Protein AF-A0A967T8I1-F1 (afdb_monomer_lite)

Sequence (72 aa):
DYPAAQQKIMAANWPWQAFRGEMAARTSGESPPVKAGLELLGRHGGPCRLPSRALTADERTKLSEVLAAIGV

Secondary structure (DSSP, 8-state):
-HHHHHHHHHHHHHHHHHHHHHHHHHHTSSHHHHHHHHHHTTS------TTS-PPPHHHHHHHHHHHHHTT-

Structure (mmCIF, N/CA/C/O backbone):
data_AF-A0A967T8I1-F1
#
_entry.id   AF-A0A967T8I1-F1
#
loop_
_atom_site.group_PDB
_atom_site.id
_atom_site.type_symbol
_atom_site.label_atom_id
_atom_site.label_alt_id
_atom_site.label_comp_id
_atom_site.label_asym_id
_atom_site.label_entity_id
_atom_site.label_seq_id
_atom_site.pdbx_PDB_ins_code
_atom_site.Cartn_x
_atom_site.Cartn_y
_atom_site.Cartn_z
_atom_site.occupancy
_atom_site.B_iso_or_equiv
_atom_site.auth_seq_id
_atom_site.auth_comp_id
_atom_site.auth_asym_id
_atom_site.auth_atom_id
_atom_site.pdbx_PDB_model_num
ATOM 1 N N . ASP A 1 1 ? -18.414 16.700 12.354 1.00 84.94 1 ASP A N 1
ATOM 2 C CA . ASP A 1 1 ? -17.406 16.766 13.424 1.00 84.94 1 ASP A CA 1
ATOM 3 C C . ASP A 1 1 ? -16.020 16.795 12.785 1.00 84.94 1 ASP A C 1
ATOM 5 O O . ASP A 1 1 ? -15.570 15.785 12.251 1.00 84.94 1 ASP A O 1
ATOM 9 N N . TYR A 1 2 ? -15.417 17.982 12.714 1.00 90.69 2 TYR A N 1
ATOM 10 C CA . TYR A 1 2 ? -14.135 18.194 12.036 1.00 90.69 2 TYR A CA 1
ATOM 11 C C . TYR A 1 2 ? -12.949 17.559 12.799 1.00 90.69 2 TYR A C 1
ATOM 13 O O . TYR A 1 2 ? -12.186 16.826 12.168 1.00 90.69 2 TYR A O 1
ATOM 21 N N . PRO A 1 3 ? -12.825 17.711 14.137 1.00 94.62 3 PRO A N 1
ATOM 22 C CA . PRO A 1 3 ? -11.819 16.995 14.928 1.00 94.62 3 PRO A CA 1
ATOM 23 C C . PRO A 1 3 ? -11.853 15.470 14.767 1.00 94.62 3 PRO A C 1
ATOM 25 O O . PRO A 1 3 ? -10.809 14.849 14.551 1.00 94.62 3 PRO A O 1
ATOM 28 N N . ALA A 1 4 ? -13.040 14.856 14.805 1.00 92.94 4 ALA A N 1
ATOM 29 C CA . ALA A 1 4 ? -13.160 13.408 14.632 1.00 92.94 4 ALA A CA 1
ATOM 30 C C . ALA A 1 4 ? -12.722 12.950 13.228 1.00 92.94 4 ALA A C 1
ATOM 32 O O . ALA A 1 4 ? -12.099 11.899 13.075 1.00 92.94 4 ALA A O 1
ATOM 33 N N . ALA A 1 5 ? -13.014 13.740 12.189 1.00 90.50 5 ALA A N 1
ATOM 34 C CA . ALA A 1 5 ? -12.551 13.458 10.831 1.00 90.50 5 ALA A CA 1
ATOM 35 C C . ALA A 1 5 ? -11.021 13.569 10.711 1.00 90.50 5 ALA A C 1
ATOM 37 O O . ALA A 1 5 ? -10.389 12.700 10.109 1.00 90.50 5 ALA A O 1
ATOM 38 N N . GLN A 1 6 ? -10.416 14.587 11.332 1.00 93.50 6 GLN A N 1
ATOM 39 C CA . GLN A 1 6 ? -8.964 14.770 11.347 1.00 93.50 6 GLN A CA 1
ATOM 40 C C . GLN A 1 6 ? -8.245 13.583 12.002 1.00 93.50 6 GLN A C 1
ATOM 42 O O . GLN A 1 6 ? -7.271 13.082 11.444 1.00 93.50 6 GLN A O 1
ATOM 47 N N . GLN A 1 7 ? -8.746 13.086 13.136 1.00 91.81 7 GLN A N 1
ATOM 48 C CA . GLN A 1 7 ? -8.171 11.914 13.805 1.00 91.81 7 GLN A CA 1
ATOM 49 C C . GLN A 1 7 ? -8.210 10.663 12.919 1.00 91.81 7 GLN A C 1
ATOM 51 O O . GLN A 1 7 ? -7.202 9.967 12.801 1.00 91.81 7 GLN A O 1
ATOM 56 N N . LYS A 1 8 ? -9.338 10.409 12.240 1.00 89.31 8 LYS A N 1
ATOM 57 C CA . LYS A 1 8 ? -9.470 9.279 11.304 1.00 89.31 8 LYS A CA 1
ATOM 58 C C . LYS A 1 8 ? -8.489 9.385 10.138 1.00 89.31 8 LYS A C 1
ATOM 60 O O . LYS A 1 8 ? -7.835 8.404 9.798 1.00 89.31 8 LYS A O 1
ATOM 65 N N . ILE A 1 9 ? -8.359 10.577 9.552 1.00 89.69 9 ILE A N 1
ATOM 66 C CA . ILE A 1 9 ? -7.409 10.816 8.460 1.00 89.69 9 ILE A CA 1
ATOM 67 C C . ILE A 1 9 ? -5.979 10.589 8.945 1.00 89.69 9 ILE A C 1
ATOM 69 O O . ILE A 1 9 ? -5.222 9.913 8.262 1.00 89.69 9 ILE A O 1
ATOM 73 N N . MET A 1 10 ? -5.598 11.104 10.115 1.00 90.94 10 MET A N 1
ATOM 74 C CA . MET A 1 10 ? -4.245 10.912 10.642 1.00 90.94 10 MET A CA 1
ATOM 75 C C . MET A 1 10 ? -3.929 9.435 10.897 1.00 90.94 10 MET A C 1
ATOM 77 O O . MET A 1 10 ? -2.850 8.982 10.522 1.00 90.94 10 MET A O 1
ATOM 81 N N . ALA A 1 11 ? -4.869 8.684 11.478 1.00 91.25 11 ALA A N 1
ATOM 82 C CA . ALA A 1 11 ? -4.689 7.265 11.773 1.00 91.25 11 ALA A CA 1
ATOM 83 C C . ALA A 1 11 ? -4.469 6.413 10.510 1.00 91.25 11 ALA A C 1
ATOM 85 O O . ALA A 1 11 ? -3.654 5.498 10.535 1.00 91.25 11 ALA A O 1
ATOM 86 N N . ALA A 1 12 ? -5.141 6.735 9.400 1.00 91.31 12 ALA A N 1
ATOM 87 C CA . ALA A 1 12 ? -4.983 6.005 8.142 1.00 91.31 12 ALA A CA 1
ATOM 88 C C . ALA A 1 12 ? -3.829 6.537 7.270 1.00 91.31 12 ALA A C 1
ATOM 90 O O . ALA A 1 12 ? -3.064 5.772 6.682 1.00 91.31 12 ALA A O 1
ATOM 91 N N . ASN A 1 13 ? -3.691 7.859 7.169 1.00 93.00 13 ASN A N 1
ATOM 92 C CA . ASN A 1 13 ? -2.794 8.487 6.205 1.00 93.00 13 ASN A CA 1
ATOM 93 C C . ASN A 1 13 ? -1.324 8.360 6.612 1.00 93.00 13 ASN A C 1
ATOM 95 O O . ASN A 1 13 ? -0.485 8.167 5.740 1.00 93.00 13 ASN A O 1
ATOM 99 N N . TRP A 1 14 ? -0.998 8.427 7.908 1.00 92.81 14 TRP A N 1
ATOM 100 C CA . TRP A 1 14 ? 0.398 8.349 8.354 1.00 92.81 14 TRP A CA 1
ATOM 101 C C . TRP A 1 14 ? 1.045 6.978 8.113 1.00 92.81 14 TRP A C 1
ATOM 103 O O . TRP A 1 14 ? 2.108 6.955 7.487 1.00 92.81 14 TRP A O 1
ATOM 113 N N . PRO A 1 15 ? 0.439 5.840 8.515 1.00 94.88 15 PRO A N 1
ATOM 114 C CA . PRO A 1 15 ? 1.007 4.522 8.225 1.00 94.88 15 PRO A CA 1
ATOM 115 C C . PRO A 1 15 ? 1.161 4.275 6.723 1.00 94.88 15 PRO A C 1
ATOM 117 O O . PRO A 1 15 ? 2.212 3.823 6.263 1.00 94.88 15 PRO A O 1
ATOM 120 N N . TRP A 1 16 ? 0.143 4.651 5.942 1.00 95.50 16 TRP A N 1
ATOM 121 C CA . TRP A 1 16 ? 0.179 4.531 4.488 1.00 95.50 16 TRP A CA 1
ATOM 122 C C . TRP A 1 16 ? 1.277 5.395 3.854 1.00 95.50 16 TRP A C 1
ATOM 124 O O . TRP A 1 16 ? 2.029 4.925 2.997 1.00 95.50 16 TRP A O 1
ATOM 134 N N . GLN A 1 17 ? 1.399 6.656 4.275 1.00 94.81 17 GLN A N 1
ATOM 135 C CA . GLN A 1 17 ? 2.398 7.582 3.749 1.00 94.81 17 GLN A CA 1
ATOM 136 C C . GLN A 1 17 ? 3.824 7.141 4.096 1.00 94.81 17 GLN A C 1
ATOM 138 O O . GLN A 1 17 ? 4.703 7.207 3.237 1.00 94.81 17 GLN A O 1
ATOM 143 N N . ALA A 1 18 ? 4.053 6.656 5.317 1.00 95.50 18 ALA A N 1
ATOM 144 C CA . ALA A 1 18 ? 5.351 6.129 5.724 1.00 95.50 18 ALA A CA 1
ATOM 145 C C . ALA A 1 18 ? 5.751 4.926 4.857 1.00 95.50 18 ALA A C 1
ATOM 147 O O . ALA A 1 18 ? 6.827 4.923 4.254 1.00 95.50 18 ALA A O 1
ATOM 148 N N . PHE A 1 19 ? 4.847 3.952 4.709 1.00 96.56 19 PHE A N 1
ATOM 149 C CA . PHE A 1 19 ? 5.089 2.769 3.889 1.00 96.56 19 PHE A CA 1
ATOM 150 C C . PHE A 1 19 ? 5.338 3.119 2.416 1.00 96.56 19 PHE A C 1
ATOM 152 O O . PHE A 1 19 ? 6.318 2.660 1.826 1.00 96.56 19 PHE A O 1
ATOM 159 N N . ARG A 1 20 ? 4.484 3.955 1.802 1.00 94.75 20 ARG A N 1
ATOM 160 C CA . ARG A 1 20 ? 4.647 4.310 0.382 1.00 94.75 20 ARG A CA 1
ATOM 161 C C . ARG A 1 20 ? 5.938 5.084 0.134 1.00 94.75 20 ARG A C 1
ATOM 163 O O . ARG A 1 20 ? 6.510 4.923 -0.935 1.00 94.75 20 ARG A O 1
ATOM 170 N N . GLY A 1 21 ? 6.382 5.913 1.083 1.00 95.44 21 GLY A N 1
ATOM 171 C CA . GLY A 1 21 ? 7.625 6.676 0.970 1.00 95.44 21 GLY A CA 1
ATOM 172 C C . GLY A 1 21 ? 8.850 5.764 0.990 1.00 95.44 21 GLY A C 1
ATOM 173 O O . GLY A 1 21 ? 9.696 5.845 0.099 1.00 95.44 21 GLY A O 1
ATOM 174 N N . GLU A 1 22 ? 8.895 4.838 1.950 1.00 96.25 22 GLU A N 1
ATOM 175 C CA . GLU A 1 22 ? 9.937 3.810 2.036 1.00 96.25 22 GLU A CA 1
ATOM 176 C C . GLU A 1 22 ? 9.981 2.958 0.761 1.00 96.25 22 GLU A C 1
ATOM 178 O O . GLU A 1 22 ? 11.036 2.786 0.144 1.00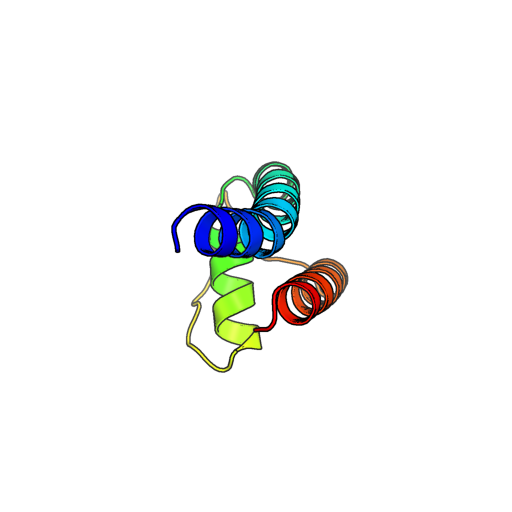 96.25 22 GLU A O 1
ATOM 183 N N . MET A 1 23 ? 8.818 2.471 0.319 1.00 97.31 23 MET A N 1
ATOM 184 C CA . MET A 1 23 ? 8.740 1.667 -0.893 1.00 97.31 23 MET A CA 1
ATOM 185 C C . MET A 1 23 ? 9.099 2.474 -2.127 1.00 97.31 23 MET A C 1
ATOM 187 O O . MET A 1 23 ? 9.843 1.955 -2.941 1.00 97.31 23 MET A O 1
ATOM 191 N N . ALA A 1 24 ? 8.682 3.733 -2.262 1.00 93.81 24 ALA A N 1
ATOM 192 C CA . ALA A 1 24 ? 8.997 4.540 -3.437 1.00 93.81 24 ALA A CA 1
ATOM 193 C C . ALA A 1 24 ? 10.506 4.733 -3.645 1.00 93.81 24 ALA A C 1
ATOM 195 O O . ALA A 1 24 ? 10.969 4.680 -4.790 1.00 93.81 24 ALA A O 1
ATOM 196 N N . ALA A 1 25 ? 11.272 4.889 -2.560 1.00 94.56 25 ALA A N 1
ATOM 197 C CA . ALA A 1 25 ? 12.732 4.946 -2.611 1.00 94.56 25 ALA A CA 1
ATOM 198 C C . ALA A 1 25 ? 13.336 3.627 -3.122 1.00 94.56 25 ALA A C 1
ATOM 200 O O . ALA A 1 25 ? 14.265 3.624 -3.931 1.00 94.56 25 ALA A O 1
ATOM 201 N N . ARG A 1 26 ? 12.766 2.491 -2.709 1.00 95.62 26 ARG A N 1
ATOM 202 C CA . ARG A 1 26 ? 13.210 1.155 -3.122 1.00 95.62 26 ARG A CA 1
ATOM 203 C C . ARG A 1 26 ? 12.740 0.780 -4.530 1.00 95.62 26 ARG A C 1
ATOM 205 O O . ARG A 1 26 ? 13.489 0.198 -5.311 1.00 95.62 26 ARG A O 1
ATOM 212 N N . THR A 1 27 ? 11.504 1.095 -4.883 1.00 96.38 27 THR A N 1
ATOM 213 C CA . THR A 1 27 ? 10.834 0.661 -6.110 1.00 96.38 27 THR A CA 1
ATOM 214 C C . THR A 1 27 ? 10.969 1.649 -7.251 1.00 96.38 27 THR A C 1
ATOM 216 O O . THR A 1 27 ? 10.426 1.378 -8.318 1.00 96.38 27 THR A O 1
ATOM 219 N N . SER A 1 28 ? 11.668 2.769 -7.051 1.00 93.38 28 SER A N 1
ATOM 220 C CA . SER A 1 28 ? 11.803 3.850 -8.032 1.00 93.38 28 SER A CA 1
ATOM 221 C C . SER A 1 28 ? 10.436 4.387 -8.467 1.00 93.38 28 SER A C 1
ATOM 223 O O . SER A 1 28 ? 10.067 4.328 -9.641 1.00 93.38 28 SER A O 1
ATOM 225 N N . GLY A 1 29 ? 9.668 4.874 -7.490 1.00 92.19 29 GLY A N 1
ATOM 226 C CA . GLY A 1 29 ? 8.379 5.538 -7.695 1.00 92.19 29 GLY A CA 1
ATOM 227 C C . GLY A 1 29 ? 7.246 4.960 -6.852 1.00 92.19 29 GLY A C 1
ATOM 228 O O . GLY A 1 29 ? 7.362 3.884 -6.280 1.00 92.19 29 GLY A O 1
ATOM 229 N N . GLU A 1 30 ? 6.127 5.678 -6.802 1.00 91.94 30 GLU A N 1
ATOM 230 C CA . GLU A 1 30 ? 5.011 5.390 -5.887 1.00 91.94 30 GLU A CA 1
ATOM 231 C C . GLU A 1 30 ? 4.009 4.355 -6.417 1.00 91.94 30 GLU A C 1
ATOM 233 O O . GLU A 1 30 ? 3.178 3.850 -5.666 1.00 91.94 30 GLU A O 1
ATOM 238 N N . SER A 1 31 ? 4.050 4.045 -7.716 1.00 94.81 31 SER A N 1
ATOM 239 C CA . SER A 1 31 ? 3.076 3.130 -8.325 1.00 94.81 31 SER A CA 1
ATOM 240 C C . SER A 1 31 ? 3.157 1.681 -7.818 1.00 94.81 31 SER A C 1
ATOM 242 O O . SER A 1 31 ? 2.100 1.078 -7.633 1.00 94.81 31 SER A O 1
ATOM 244 N N . PRO A 1 32 ? 4.340 1.092 -7.549 1.00 96.88 32 PRO A N 1
ATOM 245 C CA . PRO A 1 32 ? 4.437 -0.307 -7.138 1.00 96.88 32 PRO A CA 1
ATOM 246 C C . PRO A 1 32 ? 3.693 -0.672 -5.841 1.00 96.88 32 PRO A C 1
ATOM 248 O O . PRO A 1 32 ? 2.951 -1.656 -5.883 1.00 96.88 32 PRO A O 1
ATOM 251 N N . PRO A 1 33 ? 3.785 0.083 -4.723 1.00 96.31 33 PRO A N 1
ATOM 252 C CA . PRO A 1 33 ? 3.005 -0.234 -3.523 1.00 96.31 33 PRO A CA 1
ATOM 253 C C . PRO A 1 33 ? 1.491 -0.098 -3.747 1.00 96.31 33 PRO A C 1
ATOM 255 O O . PRO A 1 33 ? 0.727 -0.901 -3.220 1.00 96.31 33 PRO A O 1
ATOM 258 N N . VAL A 1 34 ? 1.043 0.848 -4.585 1.00 95.88 34 VAL A N 1
ATOM 259 C CA . VAL A 1 34 ? -0.383 0.991 -4.944 1.00 95.88 34 VAL A CA 1
ATOM 260 C C . VAL A 1 34 ? -0.875 -0.234 -5.714 1.00 95.88 34 VAL A C 1
ATOM 262 O O . VAL A 1 34 ? -1.921 -0.793 -5.393 1.00 95.88 34 VAL A O 1
ATOM 265 N N . LYS A 1 35 ? -0.113 -0.681 -6.716 1.00 97.19 35 LYS A N 1
ATOM 266 C CA . LYS A 1 35 ? -0.462 -1.851 -7.535 1.00 97.19 35 LYS A CA 1
ATOM 267 C C . LYS A 1 35 ? -0.501 -3.135 -6.715 1.00 97.19 35 LYS A C 1
ATOM 269 O O . LYS A 1 35 ? -1.449 -3.902 -6.846 1.00 97.19 35 LYS A O 1
ATOM 274 N N . ALA A 1 36 ? 0.488 -3.336 -5.845 1.00 97.00 36 ALA A N 1
ATOM 275 C CA . ALA A 1 36 ? 0.503 -4.467 -4.925 1.00 97.00 36 ALA A CA 1
ATOM 276 C C . ALA A 1 36 ? -0.703 -4.433 -3.972 1.00 97.00 36 ALA A C 1
ATOM 278 O O . ALA A 1 36 ? -1.324 -5.466 -3.745 1.00 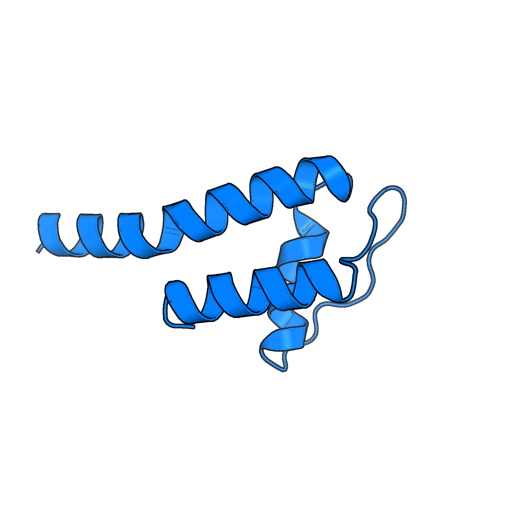97.00 36 ALA A O 1
ATOM 279 N N . GLY A 1 37 ? -1.079 -3.249 -3.475 1.00 96.56 37 GLY A N 1
ATOM 280 C CA . GLY A 1 37 ? -2.264 -3.080 -2.634 1.00 96.56 37 GLY A CA 1
ATOM 281 C C . GLY A 1 37 ? -3.553 -3.440 -3.367 1.00 96.56 37 GLY A C 1
ATOM 282 O O . GLY A 1 37 ? -4.393 -4.139 -2.815 1.00 96.56 37 GLY A O 1
ATOM 283 N N . LEU A 1 38 ? -3.692 -3.038 -4.635 1.00 97.44 38 LEU A N 1
ATOM 284 C CA . LEU A 1 38 ? -4.829 -3.452 -5.461 1.00 97.44 38 LEU A CA 1
ATOM 285 C C . LEU A 1 38 ? -4.911 -4.979 -5.567 1.00 97.44 38 LEU A C 1
ATOM 287 O O . LEU A 1 38 ? -5.977 -5.529 -5.310 1.00 97.44 38 LEU A O 1
ATOM 291 N N . GLU A 1 39 ? -3.802 -5.656 -5.872 1.00 97.31 39 GLU A N 1
ATOM 292 C CA . GLU A 1 39 ? -3.768 -7.122 -5.979 1.00 97.31 39 GLU A CA 1
ATOM 293 C C . GLU A 1 39 ? -4.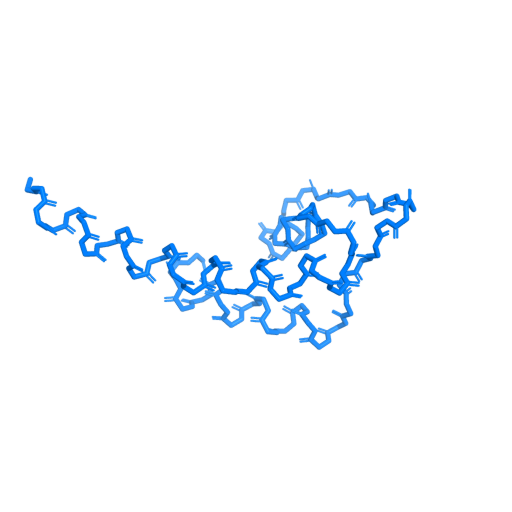128 -7.822 -4.662 1.00 97.31 39 GLU A C 1
ATOM 295 O O . GLU A 1 39 ? -4.916 -8.766 -4.678 1.00 97.31 39 GLU A O 1
ATOM 300 N N . LEU A 1 40 ? -3.607 -7.344 -3.524 1.00 96.44 40 LEU A N 1
ATOM 301 C CA . LEU A 1 40 ? -3.936 -7.883 -2.195 1.00 96.44 40 LEU A CA 1
ATOM 302 C C . LEU A 1 40 ? -5.431 -7.760 -1.871 1.00 96.44 40 LEU A C 1
ATOM 304 O O . LEU A 1 40 ? -5.992 -8.624 -1.208 1.00 96.44 40 LEU A O 1
ATOM 308 N N . LEU A 1 41 ? -6.085 -6.716 -2.383 1.00 96.62 41 LEU A N 1
ATOM 309 C CA . LEU A 1 41 ? -7.516 -6.464 -2.205 1.00 96.62 41 LEU A CA 1
ATOM 310 C C . LEU A 1 41 ? -8.380 -7.102 -3.305 1.00 96.62 41 LEU A C 1
ATOM 312 O O . LEU A 1 41 ? -9.539 -6.722 -3.482 1.00 96.62 41 LEU A O 1
ATOM 316 N N . GLY A 1 42 ? -7.823 -8.033 -4.087 1.00 96.75 42 GLY A N 1
ATOM 317 C CA . GLY A 1 42 ? -8.536 -8.733 -5.158 1.00 96.75 42 GLY A CA 1
ATOM 318 C C . GLY A 1 42 ? -8.859 -7.861 -6.377 1.00 96.75 42 GLY A C 1
ATOM 319 O O . GLY A 1 42 ? -9.726 -8.208 -7.177 1.00 96.75 42 GLY A O 1
ATOM 320 N N . ARG A 1 43 ? -8.187 -6.715 -6.534 1.00 96.88 43 ARG A N 1
ATOM 321 C CA . ARG A 1 43 ? -8.332 -5.792 -7.670 1.00 96.88 43 ARG A CA 1
ATOM 322 C C . ARG A 1 43 ? -7.137 -5.906 -8.613 1.00 96.88 43 ARG A C 1
ATOM 324 O O . ARG A 1 43 ? -6.027 -6.254 -8.226 1.00 96.88 43 ARG A O 1
ATOM 331 N N . HIS A 1 44 ? -7.339 -5.559 -9.878 1.00 96.19 44 HIS A N 1
ATOM 332 C CA . HIS A 1 44 ? -6.271 -5.632 -10.870 1.00 96.19 44 HIS A CA 1
ATOM 333 C C . HIS A 1 44 ? -5.273 -4.460 -10.733 1.00 96.19 44 HIS A C 1
ATOM 335 O O . HIS A 1 44 ? -5.590 -3.330 -11.107 1.00 96.19 44 HIS A O 1
ATOM 341 N N . GLY A 1 45 ? -4.057 -4.725 -10.233 1.00 93.62 45 GLY A N 1
ATOM 342 C CA . GLY A 1 45 ? -2.964 -3.740 -10.130 1.00 93.62 45 GLY A CA 1
ATOM 343 C C . GLY A 1 45 ? -2.087 -3.616 -11.386 1.00 93.62 45 GLY A C 1
ATOM 344 O O . GLY A 1 45 ? -1.574 -2.537 -11.696 1.00 93.62 45 GLY A O 1
ATOM 345 N N . GLY A 1 46 ? -1.959 -4.699 -12.154 1.00 94.19 46 GLY A N 1
ATOM 346 C CA . GLY A 1 46 ? -1.141 -4.759 -13.366 1.00 94.19 46 GLY A CA 1
ATOM 347 C C . GLY A 1 46 ? 0.376 -4.696 -13.105 1.00 94.19 46 GLY A C 1
ATOM 348 O O . GLY A 1 46 ? 0.832 -4.369 -12.008 1.00 94.19 46 GLY A O 1
ATOM 349 N N . PRO A 1 47 ? 1.204 -4.977 -14.125 1.00 93.81 47 PRO A N 1
ATOM 350 C CA . PRO A 1 47 ? 2.646 -5.098 -13.944 1.00 93.81 47 PRO A CA 1
ATOM 351 C C . PRO A 1 47 ? 3.324 -3.747 -13.682 1.00 93.81 47 PRO A C 1
ATOM 353 O O . PRO A 1 47 ? 2.881 -2.685 -14.141 1.00 93.81 47 PRO A O 1
ATOM 356 N N . CYS A 1 48 ? 4.452 -3.781 -12.976 1.00 94.44 48 CYS A N 1
ATOM 357 C CA . CYS A 1 48 ? 5.381 -2.653 -12.912 1.00 94.44 48 CYS A CA 1
ATOM 358 C C . CYS A 1 48 ? 6.219 -2.594 -14.196 1.00 94.44 48 CYS A C 1
ATOM 360 O O . CYS A 1 48 ? 6.584 -3.629 -14.749 1.00 94.44 48 CYS A O 1
ATOM 362 N N . ARG A 1 49 ? 6.505 -1.381 -14.680 1.00 93.50 49 ARG A N 1
ATOM 363 C CA . ARG A 1 49 ? 7.390 -1.154 -15.830 1.00 93.50 49 ARG A CA 1
ATOM 364 C C . ARG A 1 49 ? 8.704 -0.574 -15.336 1.00 93.50 49 ARG A C 1
ATOM 366 O O . ARG A 1 49 ? 8.695 0.231 -14.407 1.00 93.50 49 ARG A O 1
ATOM 373 N N . LEU A 1 50 ? 9.798 -0.943 -15.995 1.00 93.75 50 LEU A N 1
ATOM 374 C CA . LEU A 1 50 ? 11.107 -0.362 -15.713 1.00 93.75 50 LEU A CA 1
ATOM 375 C C . LEU A 1 50 ? 11.079 1.169 -15.912 1.00 93.75 50 LEU A C 1
ATOM 377 O O . LEU A 1 50 ? 10.372 1.645 -16.803 1.00 93.75 50 LEU A O 1
ATOM 381 N N . PRO A 1 51 ? 11.818 1.938 -15.089 1.00 92.44 51 PRO A N 1
ATOM 382 C CA . PRO A 1 51 ? 12.776 1.482 -14.073 1.00 92.44 51 PRO A CA 1
ATOM 383 C C . PRO A 1 51 ? 12.138 1.031 -12.745 1.00 92.44 51 PRO A C 1
ATOM 385 O O . PRO A 1 51 ? 12.855 0.566 -11.861 1.00 92.44 51 PRO A O 1
ATOM 388 N N . SER A 1 52 ? 10.813 1.140 -12.587 1.00 96.00 52 SER A N 1
ATOM 389 C CA . SER A 1 52 ? 10.148 0.754 -11.345 1.00 96.00 52 SER A CA 1
ATOM 390 C C . SER A 1 52 ? 10.136 -0.759 -11.124 1.00 96.00 52 SER A C 1
ATOM 392 O O . SER A 1 52 ? 9.927 -1.550 -12.047 1.00 96.00 52 SER A O 1
ATOM 394 N N . ARG A 1 53 ? 10.314 -1.165 -9.866 1.00 95.81 53 ARG A N 1
ATOM 395 C CA . ARG A 1 53 ? 10.377 -2.573 -9.445 1.00 95.81 53 ARG A CA 1
ATOM 396 C C . ARG A 1 53 ? 9.129 -2.961 -8.661 1.00 95.81 53 ARG A C 1
ATOM 398 O O . ARG A 1 53 ? 8.606 -2.154 -7.903 1.00 95.81 53 ARG A O 1
ATOM 405 N N . ALA A 1 54 ? 8.662 -4.195 -8.829 1.00 96.69 54 ALA A N 1
ATOM 4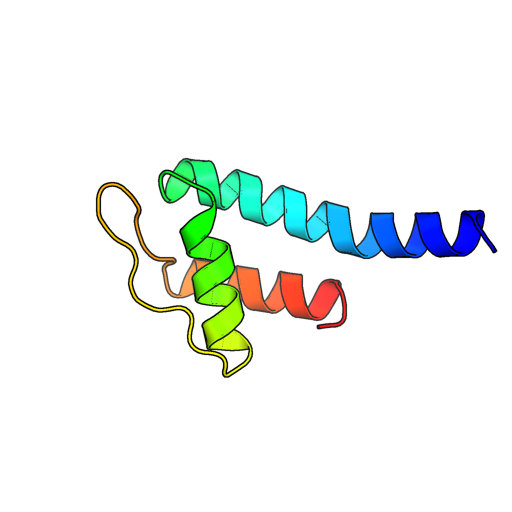06 C CA . ALA A 1 54 ? 7.554 -4.727 -8.038 1.00 96.69 54 ALA A CA 1
ATOM 407 C C . ALA A 1 54 ? 7.966 -4.962 -6.573 1.00 96.69 54 ALA A C 1
ATOM 409 O O . ALA A 1 54 ? 9.158 -5.104 -6.272 1.00 96.69 54 ALA A O 1
ATOM 410 N N . LEU A 1 55 ? 6.976 -5.025 -5.675 1.00 97.38 55 LEU A N 1
ATOM 411 C CA . LEU A 1 55 ? 7.197 -5.428 -4.285 1.00 97.38 55 LEU A CA 1
ATOM 412 C C . LEU A 1 55 ? 7.610 -6.899 -4.201 1.00 97.38 55 LEU A C 1
ATOM 414 O O . LEU A 1 55 ? 7.071 -7.738 -4.929 1.00 97.38 55 LEU A O 1
ATOM 418 N N . THR A 1 56 ? 8.552 -7.191 -3.307 1.00 97.19 56 THR A N 1
ATOM 419 C CA . THR A 1 56 ? 8.923 -8.561 -2.930 1.00 97.19 56 THR A CA 1
ATOM 420 C C . THR A 1 56 ? 7.813 -9.209 -2.096 1.00 97.19 56 THR A C 1
ATOM 422 O O . THR A 1 56 ? 6.848 -8.549 -1.708 1.00 97.19 56 THR A O 1
ATOM 425 N N . ALA A 1 57 ? 7.932 -10.510 -1.816 1.00 97.31 57 ALA A N 1
ATOM 426 C CA . ALA A 1 57 ? 6.993 -11.201 -0.933 1.00 97.31 57 ALA A CA 1
ATOM 427 C C . ALA A 1 57 ? 6.964 -10.571 0.473 1.00 97.31 57 ALA A C 1
ATOM 429 O O . ALA A 1 57 ? 5.889 -10.243 0.965 1.00 97.31 57 ALA A O 1
ATOM 430 N N . ASP A 1 58 ? 8.129 -10.299 1.064 1.00 97.75 58 ASP A N 1
ATOM 431 C CA . ASP A 1 58 ? 8.231 -9.717 2.410 1.00 97.75 58 ASP A CA 1
ATOM 432 C C . ASP A 1 58 ? 7.623 -8.310 2.483 1.00 97.75 58 ASP A C 1
ATOM 434 O O . ASP A 1 58 ? 6.917 -7.960 3.428 1.00 97.75 58 ASP A O 1
ATOM 438 N N . GLU A 1 59 ? 7.825 -7.499 1.446 1.00 97.69 59 GLU A N 1
ATOM 439 C CA . GLU A 1 59 ? 7.232 -6.162 1.370 1.00 97.69 59 GLU A CA 1
ATOM 440 C C . GLU A 1 59 ? 5.718 -6.209 1.154 1.00 97.69 59 GLU A C 1
ATOM 442 O O . GLU A 1 59 ? 5.008 -5.319 1.620 1.00 97.69 59 GLU A O 1
ATOM 447 N N . ARG A 1 60 ? 5.208 -7.237 0.462 1.00 97.81 60 ARG A N 1
ATOM 448 C CA . ARG A 1 60 ? 3.763 -7.489 0.351 1.00 97.81 60 ARG A CA 1
ATOM 449 C C . ARG A 1 60 ? 3.170 -7.910 1.695 1.00 97.81 60 ARG A C 1
ATOM 451 O O . ARG A 1 60 ? 2.071 -7.465 2.009 1.00 97.81 60 ARG A O 1
ATOM 458 N N . THR A 1 61 ? 3.892 -8.687 2.502 1.00 98.12 61 THR A N 1
ATOM 459 C CA . THR A 1 61 ? 3.486 -9.004 3.881 1.00 98.12 61 THR A CA 1
ATOM 460 C C . THR A 1 61 ? 3.405 -7.732 4.722 1.00 98.12 61 THR A C 1
ATOM 462 O O . THR A 1 61 ? 2.354 -7.444 5.290 1.00 98.12 61 THR A O 1
ATOM 465 N N . LYS A 1 62 ? 4.451 -6.894 4.694 1.00 97.75 62 LYS A N 1
ATOM 466 C CA . LYS A 1 62 ? 4.454 -5.589 5.376 1.00 97.75 62 LYS A CA 1
ATOM 467 C C . LYS A 1 62 ? 3.313 -4.680 4.902 1.00 97.75 62 LYS A C 1
ATOM 469 O O . LYS A 1 62 ? 2.674 -4.009 5.706 1.00 97.75 62 LYS A O 1
ATOM 474 N N . LEU A 1 63 ? 3.023 -4.664 3.599 1.00 97.81 63 LEU A N 1
ATOM 475 C CA . LEU A 1 63 ? 1.880 -3.935 3.049 1.00 97.81 63 LEU A CA 1
ATOM 476 C C . LEU A 1 63 ? 0.549 -4.458 3.606 1.00 97.81 63 LEU A C 1
ATOM 478 O O . LEU A 1 63 ? -0.305 -3.658 3.972 1.00 97.81 63 LEU A O 1
ATOM 482 N N . SER A 1 64 ? 0.375 -5.778 3.697 1.00 97.75 64 SER A N 1
ATOM 483 C CA . SER A 1 64 ? -0.832 -6.384 4.269 1.00 97.75 64 SER A CA 1
ATOM 484 C C . SER A 1 64 ? -1.052 -5.961 5.724 1.00 97.75 64 SER A C 1
ATOM 486 O O . SER A 1 64 ? -2.180 -5.663 6.107 1.00 97.75 64 SER A O 1
ATOM 488 N N . GLU A 1 65 ? 0.013 -5.893 6.524 1.00 97.56 65 GLU A N 1
ATOM 489 C CA . GLU A 1 65 ? -0.047 -5.417 7.912 1.00 97.56 65 GLU A CA 1
ATOM 490 C C . GLU A 1 65 ? -0.451 -3.938 7.986 1.00 97.56 65 GLU A C 1
ATOM 492 O O . GLU A 1 65 ? -1.300 -3.569 8.796 1.00 97.56 65 GLU A O 1
ATOM 497 N N . VAL A 1 66 ? 0.102 -3.091 7.107 1.00 97.50 66 VAL A N 1
ATOM 498 C CA . VAL A 1 66 ? -0.269 -1.669 7.019 1.00 97.50 66 VAL A CA 1
ATOM 499 C C . VAL A 1 66 ? -1.740 -1.511 6.638 1.00 97.50 66 VAL A C 1
ATOM 501 O O . VAL A 1 66 ? -2.432 -0.717 7.269 1.00 97.50 66 VAL A O 1
ATOM 504 N N . LEU A 1 67 ? -2.226 -2.261 5.643 1.00 96.38 67 LEU A N 1
ATOM 505 C CA . LEU 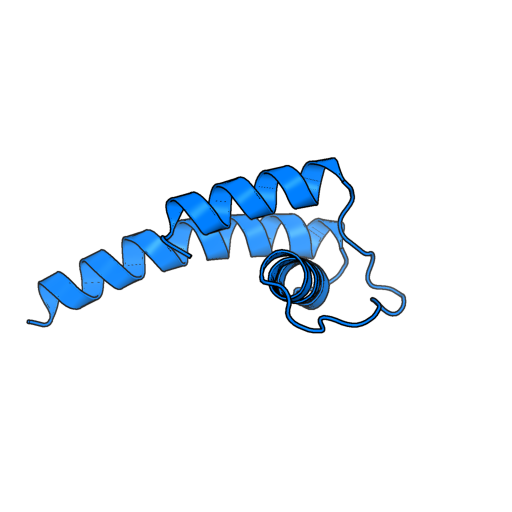A 1 67 ? -3.628 -2.225 5.208 1.00 96.38 67 LEU A CA 1
ATOM 506 C C . LEU A 1 67 ? -4.580 -2.635 6.341 1.00 96.38 67 LEU A C 1
ATOM 508 O O . LEU A 1 67 ? -5.528 -1.905 6.632 1.00 96.38 67 LEU A O 1
ATOM 512 N N . ALA A 1 68 ? -4.264 -3.722 7.048 1.00 96.06 68 ALA A N 1
ATOM 513 C CA . ALA A 1 68 ? -5.035 -4.155 8.209 1.00 96.06 68 ALA A CA 1
ATOM 514 C C . ALA A 1 68 ? -5.038 -3.095 9.327 1.00 96.06 68 ALA A C 1
ATOM 516 O O . ALA A 1 68 ? -6.082 -2.812 9.914 1.00 96.06 68 ALA A O 1
ATOM 517 N N . ALA A 1 69 ? -3.892 -2.458 9.596 1.00 94.19 69 ALA A N 1
ATOM 518 C CA . ALA A 1 69 ? -3.770 -1.421 10.623 1.00 94.19 69 ALA A CA 1
ATOM 519 C C . ALA A 1 69 ? -4.600 -0.160 10.321 1.00 94.19 69 ALA A C 1
ATOM 521 O O . ALA A 1 69 ? -5.068 0.499 11.249 1.00 94.19 69 ALA A O 1
ATOM 522 N N . ILE A 1 70 ? -4.804 0.173 9.041 1.00 94.81 70 ILE A N 1
ATOM 523 C CA . ILE A 1 70 ? -5.633 1.315 8.617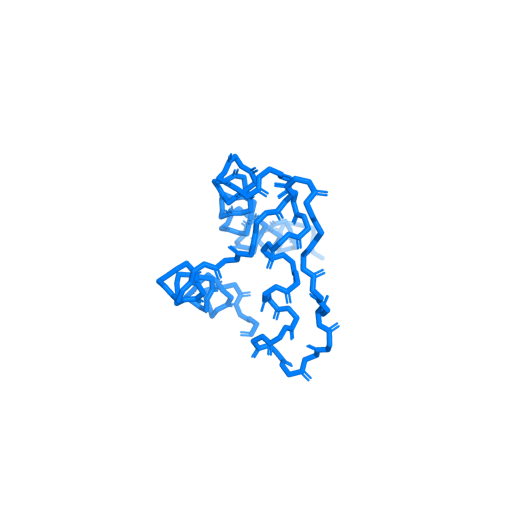 1.00 94.81 70 ILE A CA 1
ATOM 524 C C . ILE A 1 70 ? -7.111 0.943 8.392 1.00 94.81 70 ILE A C 1
ATOM 526 O O . ILE A 1 70 ? -7.904 1.812 8.026 1.00 94.81 70 ILE A O 1
ATOM 530 N N . GLY A 1 71 ? -7.488 -0.317 8.637 1.00 92.69 71 GLY A N 1
ATOM 531 C CA . GLY A 1 71 ? -8.869 -0.802 8.576 1.00 92.69 71 GLY A CA 1
ATOM 532 C C . GLY A 1 71 ? -9.386 -1.105 7.168 1.00 92.69 71 GLY A C 1
ATOM 533 O O . GLY A 1 71 ? -10.582 -0.931 6.924 1.00 92.69 71 GLY A O 1
ATOM 534 N N . VAL A 1 72 ? -8.498 -1.507 6.253 1.00 91.56 72 VAL A N 1
ATOM 535 C CA . VAL A 1 72 ? -8.834 -1.963 4.892 1.00 91.56 72 VAL A CA 1
ATOM 536 C C . VAL A 1 72 ? -8.909 -3.484 4.834 1.00 91.56 72 VAL A C 1
ATOM 538 O O . VAL A 1 72 ? -8.059 -4.140 5.475 1.00 91.56 72 VAL A O 1
#

Radius of gyration: 13.16 Å; chains: 1; bounding box: 31×29×31 Å

Foldseek 3Di:
DVVVVVVLCCQLVVLVVVLQVVQCVVFVHNLQLVLLLCVVVVHHSDDDDPPGDHDDPVSSVVSVVSCVSSPD

pLDDT: mean 94.86, std 2.55, range [84.94, 98.12]